Protein AF-A0AAV4GZN5-F1 (afdb_monomer)

Structure (mmCIF, N/CA/C/O backbone):
data_AF-A0AAV4GZN5-F1
#
_entry.id   AF-A0AAV4GZN5-F1
#
loop_
_atom_site.group_PDB
_atom_site.id
_atom_site.type_symbol
_atom_site.label_atom_id
_atom_site.label_alt_id
_atom_site.label_comp_id
_atom_site.label_asym_id
_atom_site.label_entity_id
_atom_site.label_seq_id
_atom_site.pdbx_PDB_ins_code
_atom_site.Cartn_x
_atom_site.Cartn_y
_atom_site.Cartn_z
_atom_site.occupancy
_atom_site.B_iso_or_equiv
_atom_site.auth_seq_id
_atom_site.auth_comp_id
_atom_site.auth_asym_id
_atom_site.auth_atom_id
_atom_site.pdbx_PDB_model_num
ATOM 1 N N . MET A 1 1 ? 0.653 -10.377 7.456 1.00 92.75 1 MET A N 1
ATOM 2 C CA . MET A 1 1 ? 0.441 -10.934 6.110 1.00 92.75 1 MET A CA 1
ATOM 3 C C . MET A 1 1 ? 1.452 -10.324 5.159 1.00 92.75 1 MET A C 1
ATOM 5 O O . MET A 1 1 ? 1.683 -9.122 5.230 1.00 92.75 1 MET A O 1
ATOM 9 N N . THR A 1 2 ? 2.059 -11.150 4.314 1.00 96.00 2 THR A N 1
ATOM 10 C CA . THR A 1 2 ? 3.024 -10.709 3.301 1.00 96.00 2 THR A CA 1
ATOM 11 C C . THR A 1 2 ? 2.342 -10.699 1.942 1.00 96.00 2 THR A C 1
ATOM 13 O O . THR A 1 2 ? 1.718 -11.685 1.560 1.00 96.00 2 THR A O 1
ATOM 16 N N . TYR A 1 3 ? 2.468 -9.591 1.222 1.00 96.25 3 TYR A N 1
ATOM 17 C CA . TYR A 1 3 ? 1.976 -9.417 -0.134 1.00 96.25 3 TYR A CA 1
ATOM 18 C C . TYR A 1 3 ? 3.176 -9.298 -1.067 1.00 96.25 3 TYR A C 1
ATOM 20 O O . TYR A 1 3 ? 3.871 -8.283 -1.053 1.00 96.25 3 TYR A O 1
ATOM 28 N N . THR A 1 4 ? 3.415 -10.318 -1.883 1.00 96.31 4 THR A N 1
ATOM 29 C CA . THR A 1 4 ? 4.467 -10.302 -2.911 1.00 96.31 4 THR A CA 1
ATOM 30 C C . THR A 1 4 ? 3.921 -9.680 -4.188 1.00 96.31 4 THR A C 1
ATOM 32 O O . THR A 1 4 ? 2.861 -10.102 -4.659 1.00 96.31 4 THR A O 1
ATOM 35 N N . SER A 1 5 ? 4.590 -8.665 -4.737 1.00 94.88 5 SER A N 1
ATOM 36 C CA . SER A 1 5 ? 4.141 -7.956 -5.937 1.00 94.88 5 SER A CA 1
ATOM 37 C C . SER A 1 5 ? 4.284 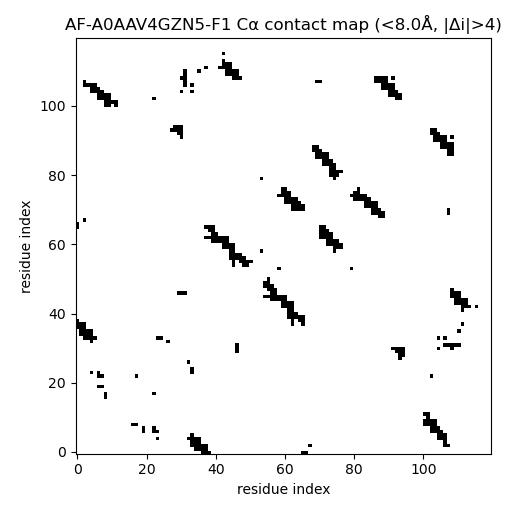-8.811 -7.196 1.00 94.88 5 SER A C 1
ATOM 39 O O . SER A 1 5 ? 5.093 -9.731 -7.247 1.00 94.88 5 SER A O 1
ATOM 41 N N . ILE A 1 6 ? 3.495 -8.493 -8.221 1.00 93.06 6 ILE A N 1
ATOM 42 C CA . ILE A 1 6 ? 3.641 -9.079 -9.559 1.00 93.06 6 ILE A CA 1
ATOM 43 C C . ILE A 1 6 ? 4.139 -7.964 -10.468 1.00 93.06 6 ILE A C 1
ATOM 45 O O . ILE A 1 6 ? 3.452 -6.951 -10.609 1.00 93.06 6 ILE A O 1
ATOM 49 N N . ASN A 1 7 ? 5.329 -8.131 -11.035 1.00 91.94 7 ASN A N 1
ATOM 50 C CA . ASN A 1 7 ? 5.980 -7.116 -11.853 1.00 91.94 7 ASN A CA 1
ATOM 51 C C . ASN A 1 7 ? 5.994 -7.556 -13.316 1.00 91.94 7 ASN A C 1
ATOM 53 O O . ASN A 1 7 ? 6.187 -8.734 -13.611 1.00 91.94 7 ASN A O 1
ATOM 57 N N . ARG A 1 8 ? 5.778 -6.609 -14.226 1.00 89.25 8 ARG A N 1
ATOM 58 C CA . ARG A 1 8 ? 5.847 -6.840 -15.671 1.00 89.25 8 ARG A CA 1
ATOM 59 C C . ARG A 1 8 ? 6.445 -5.632 -16.368 1.00 89.25 8 ARG A C 1
ATOM 61 O O . ARG A 1 8 ? 6.136 -4.507 -15.979 1.00 89.25 8 ARG A O 1
ATOM 68 N N . MET A 1 9 ? 7.255 -5.861 -17.393 1.00 87.44 9 MET A N 1
ATOM 69 C CA . MET A 1 9 ? 7.621 -4.793 -18.319 1.00 87.44 9 MET A CA 1
ATOM 70 C C . MET A 1 9 ? 6.388 -4.337 -19.100 1.00 87.44 9 MET A C 1
ATOM 72 O O . MET A 1 9 ? 5.473 -5.126 -19.352 1.00 87.44 9 MET A O 1
ATOM 76 N N . VAL A 1 10 ? 6.359 -3.056 -19.444 1.00 83.12 10 VAL A N 1
ATOM 77 C CA . VAL A 1 10 ? 5.407 -2.496 -20.402 1.00 83.12 10 VAL A CA 1
ATOM 78 C C . VAL A 1 10 ? 6.169 -2.395 -21.718 1.00 83.12 10 VAL A C 1
ATOM 80 O O . VAL A 1 10 ? 7.180 -1.705 -21.770 1.00 83.12 10 VAL A O 1
ATOM 83 N N . ASP A 1 11 ? 5.746 -3.159 -22.723 1.00 73.06 11 ASP A N 1
ATOM 84 C CA . ASP A 1 11 ? 6.437 -3.263 -24.013 1.00 73.06 11 ASP A CA 1
ATOM 85 C C . ASP A 1 11 ? 6.443 -1.910 -24.742 1.00 73.06 11 ASP A C 1
ATOM 87 O O . ASP A 1 11 ? 5.382 -1.333 -24.992 1.00 73.06 11 ASP A O 1
ATOM 91 N N . ASP A 1 12 ? 7.633 -1.400 -25.053 1.00 61.47 12 ASP A N 1
ATOM 92 C CA . ASP A 1 12 ? 7.865 -0.160 -25.798 1.00 61.47 12 ASP A CA 1
ATOM 93 C C . ASP A 1 12 ? 8.495 -0.407 -27.182 1.00 61.47 12 ASP A C 1
ATOM 95 O O . ASP A 1 12 ? 8.882 0.539 -27.871 1.00 61.47 12 ASP A O 1
ATOM 99 N N . GLY A 1 13 ? 8.567 -1.665 -27.635 1.00 59.25 13 GLY A N 1
ATOM 100 C CA . GLY A 1 13 ? 9.121 -2.008 -28.944 1.00 59.25 13 GLY A CA 1
ATOM 101 C C . GLY A 1 13 ? 10.646 -1.858 -29.050 1.00 59.25 13 GLY A C 1
ATOM 102 O O . GLY A 1 13 ? 11.187 -2.044 -30.140 1.00 59.25 13 GLY A O 1
ATOM 103 N N . GLN A 1 14 ? 11.356 -1.563 -27.950 1.00 55.66 14 GLN A N 1
ATOM 104 C CA . GLN A 1 14 ? 12.822 -1.524 -27.885 1.00 55.66 14 GLN A CA 1
ATOM 105 C C . GLN A 1 14 ? 13.319 -2.633 -26.949 1.00 55.66 14 GLN A C 1
ATOM 107 O O . GLN A 1 14 ? 13.535 -2.463 -25.754 1.00 55.66 14 GLN A O 1
ATOM 112 N N . SER A 1 15 ? 13.450 -3.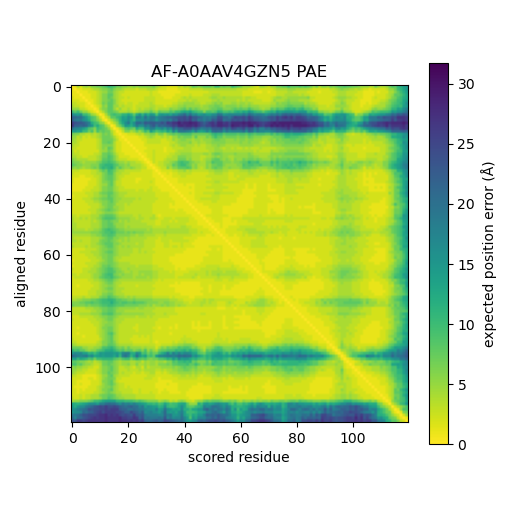837 -27.499 1.00 56.31 15 SER A N 1
ATOM 113 C CA . SER A 1 15 ? 13.597 -5.078 -26.740 1.00 56.31 15 SER A CA 1
ATOM 114 C C . SER A 1 15 ? 14.972 -5.252 -26.078 1.00 56.31 15 SER A C 1
ATOM 116 O O . SER A 1 15 ? 15.837 -5.958 -26.598 1.00 56.31 15 SER A O 1
ATOM 118 N N . VAL A 1 16 ? 15.134 -4.696 -24.875 1.00 63.06 16 VAL A N 1
ATOM 119 C CA . VAL A 1 16 ? 15.963 -5.292 -23.816 1.00 63.06 16 VAL A CA 1
ATOM 120 C C . VAL A 1 16 ? 15.011 -5.853 -22.765 1.00 63.06 16 VAL A C 1
ATOM 122 O O . VAL A 1 16 ? 14.435 -5.113 -21.974 1.00 63.06 16 VAL A O 1
ATOM 125 N N . GLN A 1 17 ? 14.804 -7.170 -22.774 1.00 73.81 17 GLN A N 1
ATOM 126 C CA . GLN A 1 17 ? 13.986 -7.827 -21.756 1.00 73.81 17 GLN A CA 1
ATOM 127 C C . GLN A 1 17 ? 14.794 -7.969 -20.467 1.00 73.81 17 GLN A C 1
ATOM 129 O O . GLN A 1 17 ? 15.788 -8.694 -20.417 1.00 73.81 17 GLN A O 1
ATOM 134 N N . PHE A 1 18 ? 14.360 -7.276 -19.418 1.00 82.94 18 PHE A N 1
ATOM 135 C CA . PHE A 1 18 ? 14.923 -7.432 -18.085 1.00 82.94 18 PHE A CA 1
ATOM 136 C C . PHE A 1 18 ? 14.273 -8.623 -17.365 1.00 82.94 18 PHE A C 1
ATOM 138 O O . PHE A 1 18 ? 13.054 -8.801 -17.453 1.00 82.94 18 PHE A O 1
ATOM 145 N N . PRO A 1 19 ? 15.053 -9.428 -16.622 1.00 88.12 19 PRO A N 1
ATOM 146 C CA . PRO A 1 19 ? 14.511 -10.536 -15.846 1.00 88.12 19 PRO A CA 1
ATOM 147 C C . PRO A 1 19 ? 13.576 -10.032 -14.737 1.00 88.12 19 PRO A C 1
ATOM 149 O O . PRO A 1 19 ? 13.759 -8.943 -14.184 1.00 88.12 19 PRO A O 1
ATOM 152 N N . VAL A 1 20 ? 12.570 -10.833 -14.376 1.00 87.62 20 VAL A N 1
ATOM 153 C CA . VAL A 1 20 ? 11.567 -10.437 -13.371 1.00 87.62 20 VAL A CA 1
ATOM 154 C C . VAL A 1 20 ? 12.197 -10.233 -11.994 1.00 87.62 20 VAL A C 1
ATOM 156 O O . VAL A 1 20 ? 11.750 -9.384 -11.230 1.00 87.62 20 VAL A O 1
ATOM 159 N N . GLU A 1 21 ? 13.272 -10.960 -11.697 1.00 90.25 21 GLU A N 1
ATOM 160 C CA . GLU A 1 21 ? 14.075 -10.852 -10.483 1.00 90.25 21 GLU A CA 1
ATOM 161 C C . GLU A 1 21 ? 14.697 -9.460 -10.354 1.00 90.25 21 GLU A C 1
ATOM 163 O O . GLU A 1 21 ? 14.673 -8.876 -9.272 1.00 90.25 21 GLU A O 1
ATOM 168 N N . PHE A 1 22 ? 15.165 -8.890 -11.469 1.00 89.69 22 PHE A N 1
ATOM 169 C CA . PHE A 1 22 ? 15.654 -7.515 -11.507 1.00 89.69 22 PHE A CA 1
ATOM 170 C C . PHE A 1 22 ? 14.516 -6.524 -11.246 1.00 89.69 22 PHE A C 1
ATOM 172 O O . PHE A 1 22 ? 14.656 -5.631 -10.418 1.00 89.69 22 PHE A O 1
ATOM 179 N N . LEU A 1 23 ? 13.339 -6.717 -11.854 1.00 89.56 23 LEU A N 1
ATOM 180 C CA . LEU A 1 23 ? 12.169 -5.867 -11.577 1.00 89.56 23 LEU A CA 1
ATOM 181 C C . LEU A 1 23 ? 11.711 -5.955 -10.108 1.00 89.56 23 LEU A C 1
ATOM 183 O O . LEU A 1 23 ? 11.214 -4.979 -9.533 1.00 89.56 23 LEU A O 1
ATOM 187 N N . ASN A 1 24 ? 11.868 -7.129 -9.492 1.00 92.12 24 ASN A N 1
ATOM 188 C CA . ASN A 1 24 ? 11.555 -7.379 -8.086 1.00 92.12 24 ASN A CA 1
ATOM 189 C C . ASN A 1 24 ? 12.526 -6.659 -7.141 1.00 92.12 24 ASN A C 1
ATOM 191 O O . ASN A 1 24 ? 12.088 -6.227 -6.075 1.00 92.12 24 ASN A O 1
ATOM 195 N N . SER A 1 25 ? 13.792 -6.470 -7.536 1.00 90.31 25 SER A N 1
ATOM 196 C CA . SER A 1 25 ? 14.788 -5.737 -6.744 1.00 90.31 25 SER A CA 1
ATOM 197 C C . SER A 1 25 ? 14.695 -4.214 -6.864 1.00 90.31 25 SER A C 1
ATOM 199 O O . SER A 1 25 ? 15.361 -3.509 -6.113 1.00 90.31 25 SER A O 1
ATOM 201 N N . ILE A 1 26 ? 13.893 -3.678 -7.792 1.00 88.25 26 ILE A N 1
ATOM 202 C CA . ILE A 1 26 ? 13.754 -2.226 -7.960 1.00 88.25 26 ILE A CA 1
ATOM 203 C C . ILE A 1 26 ? 12.999 -1.625 -6.767 1.00 88.25 26 ILE A C 1
ATOM 205 O O . ILE A 1 26 ? 11.801 -1.869 -6.564 1.00 88.25 26 ILE A O 1
ATOM 209 N N . GLU A 1 27 ? 13.692 -0.772 -6.019 1.00 86.94 27 GLU A N 1
ATOM 210 C CA . GLU A 1 27 ? 13.130 0.074 -4.970 1.00 86.94 27 GLU A CA 1
ATOM 211 C C . GLU A 1 27 ? 13.222 1.537 -5.395 1.00 86.94 27 GLU A C 1
ATOM 213 O O . GLU A 1 27 ? 14.297 2.124 -5.456 1.00 86.94 27 GLU A O 1
ATOM 218 N N . ILE A 1 28 ? 12.076 2.126 -5.725 1.00 85.06 28 ILE A N 1
ATOM 219 C CA . ILE A 1 28 ? 11.978 3.493 -6.235 1.00 85.06 28 ILE A CA 1
ATOM 220 C C . ILE A 1 28 ? 10.765 4.194 -5.642 1.00 85.06 28 ILE A C 1
ATOM 222 O O . ILE A 1 28 ? 9.765 3.569 -5.270 1.00 85.06 28 ILE A O 1
ATOM 226 N N . SER A 1 29 ? 10.848 5.518 -5.583 1.00 79.44 29 SER A N 1
ATOM 227 C CA . SER A 1 29 ? 9.743 6.365 -5.154 1.00 79.44 29 SER A CA 1
ATOM 228 C C . SER A 1 29 ? 8.507 6.138 -6.029 1.00 79.44 29 SER A C 1
ATOM 230 O O . SER A 1 29 ? 8.586 6.015 -7.248 1.00 79.44 29 SER A O 1
ATOM 232 N N . GLY A 1 30 ? 7.339 6.061 -5.393 1.00 81.94 30 GLY A N 1
ATOM 233 C CA . GLY A 1 30 ? 6.065 5.852 -6.088 1.00 81.94 30 GLY A CA 1
ATOM 234 C C . GLY A 1 30 ? 5.593 4.415 -6.212 1.00 81.94 30 GLY A C 1
ATOM 235 O O . GLY A 1 30 ? 4.412 4.206 -6.489 1.00 81.94 30 GLY A O 1
ATOM 236 N N . LEU A 1 31 ? 6.456 3.438 -5.927 1.00 90.75 31 LEU A N 1
ATOM 237 C CA . LEU A 1 31 ? 6.063 2.038 -5.860 1.00 90.75 31 LEU A CA 1
ATOM 238 C C . LEU A 1 31 ? 6.108 1.509 -4.420 1.00 90.75 31 LEU A C 1
ATOM 240 O O . LEU A 1 31 ? 7.067 1.772 -3.694 1.00 90.75 31 LEU A O 1
ATOM 244 N N . PRO A 1 32 ? 5.102 0.732 -3.986 1.00 93.06 32 PRO A N 1
ATOM 245 C CA . PRO A 1 32 ? 5.205 -0.059 -2.769 1.00 93.06 32 PRO A CA 1
ATOM 246 C C . PRO A 1 32 ? 6.292 -1.135 -2.941 1.00 93.06 32 PRO A C 1
ATOM 248 O O . PRO A 1 32 ? 6.584 -1.544 -4.074 1.00 93.06 32 PRO A O 1
ATOM 251 N N . PRO A 1 33 ? 6.883 -1.626 -1.839 1.00 93.31 33 PRO A N 1
ATOM 252 C CA . PRO A 1 33 ? 7.908 -2.663 -1.895 1.00 93.31 33 PRO A CA 1
ATOM 253 C C . PRO A 1 33 ? 7.387 -3.937 -2.575 1.00 93.31 33 PRO A C 1
ATOM 255 O O . PRO A 1 33 ? 6.191 -4.254 -2.516 1.00 93.31 33 PRO A O 1
ATOM 258 N N . HIS A 1 34 ? 8.298 -4.685 -3.208 1.00 94.94 34 HIS A N 1
ATOM 259 C CA . HIS A 1 34 ? 7.968 -5.989 -3.788 1.00 94.94 34 HIS A CA 1
ATOM 260 C C . HIS A 1 34 ? 7.388 -6.920 -2.716 1.00 94.94 34 HIS A C 1
ATOM 262 O O . HIS A 1 34 ? 6.315 -7.486 -2.909 1.00 94.94 34 HIS A O 1
ATOM 268 N N . CYS A 1 35 ? 8.032 -6.980 -1.551 1.00 95.25 35 CYS A N 1
ATOM 269 C CA . CYS A 1 35 ? 7.538 -7.683 -0.373 1.00 95.25 35 CYS A CA 1
ATOM 270 C C . CYS A 1 35 ? 6.909 -6.686 0.605 1.00 95.25 35 CYS A C 1
ATOM 272 O O . CYS A 1 35 ? 7.599 -6.074 1.418 1.00 95.25 35 CYS A O 1
ATOM 274 N N . LEU A 1 36 ? 5.588 -6.520 0.544 1.00 95.88 36 LEU A N 1
ATOM 275 C CA . LEU A 1 36 ? 4.854 -5.655 1.464 1.00 95.88 36 LEU A CA 1
ATOM 276 C C . LEU A 1 36 ? 4.343 -6.463 2.660 1.00 95.88 36 LEU A C 1
ATOM 278 O O . LEU A 1 36 ? 3.504 -7.349 2.511 1.00 95.88 36 LEU A O 1
ATOM 282 N N . GLN A 1 37 ? 4.816 -6.139 3.859 1.00 96.12 37 GLN A N 1
ATOM 283 C CA . GLN A 1 37 ? 4.361 -6.768 5.098 1.00 96.12 37 GLN A CA 1
ATOM 284 C C . GLN A 1 37 ? 3.356 -5.862 5.806 1.00 96.12 37 GLN A C 1
ATOM 286 O O . GLN A 1 37 ? 3.682 -4.730 6.151 1.00 96.12 37 GLN A O 1
ATOM 291 N N . LEU A 1 38 ? 2.140 -6.365 6.036 1.00 96.62 38 LEU A N 1
ATOM 292 C CA . LEU A 1 38 ? 1.099 -5.669 6.796 1.00 96.62 38 LEU A CA 1
ATOM 293 C C . LEU A 1 38 ? 0.641 -6.495 8.000 1.00 96.62 38 LEU A C 1
ATOM 295 O O . LEU A 1 38 ? 0.629 -7.729 7.960 1.00 96.62 38 LEU A O 1
ATOM 299 N N . LYS A 1 39 ? 0.201 -5.822 9.060 1.00 95.62 39 LYS A N 1
ATOM 300 C CA . LYS A 1 39 ? -0.413 -6.438 10.242 1.00 95.62 39 LYS A CA 1
ATOM 301 C C . LYS A 1 39 ? -1.604 -5.594 10.686 1.00 95.62 39 LYS A C 1
ATOM 303 O O . LYS A 1 39 ? -1.562 -4.377 10.551 1.00 95.62 39 LYS A O 1
ATOM 308 N N . THR A 1 40 ? -2.640 -6.223 11.234 1.00 96.94 40 THR A N 1
ATOM 309 C CA . THR A 1 40 ? -3.730 -5.508 11.914 1.00 96.94 40 THR A CA 1
ATOM 310 C C . THR A 1 40 ? -3.177 -4.569 12.990 1.00 96.94 40 THR A C 1
ATOM 312 O O . THR A 1 40 ? -2.239 -4.921 13.707 1.00 96.94 40 THR A O 1
ATOM 315 N N . GLY A 1 41 ? -3.744 -3.367 13.070 1.00 96.12 41 GLY A N 1
ATOM 316 C CA . GLY A 1 41 ? -3.305 -2.273 13.934 1.00 96.12 41 GLY A CA 1
ATOM 317 C C . GLY A 1 41 ? -2.126 -1.469 13.383 1.00 96.12 41 GLY A C 1
ATOM 318 O O . GLY A 1 41 ? -1.762 -0.453 13.967 1.00 96.12 41 GLY A O 1
ATOM 319 N N . MET A 1 42 ? -1.519 -1.889 12.269 1.00 95.56 42 MET A N 1
ATOM 320 C CA . MET A 1 42 ? -0.366 -1.189 11.721 1.00 95.56 42 MET A CA 1
ATOM 321 C C . MET A 1 42 ? -0.793 0.095 10.996 1.00 95.56 42 MET A C 1
ATOM 323 O O . MET A 1 42 ? -1.699 0.043 10.156 1.00 95.56 42 MET A O 1
ATOM 327 N N . PRO A 1 43 ? -0.128 1.229 11.259 1.00 96.50 43 PRO A N 1
ATOM 328 C CA . PRO A 1 43 ? -0.322 2.441 10.484 1.00 96.50 43 PRO A CA 1
ATOM 329 C C . PRO A 1 43 ? 0.262 2.317 9.075 1.00 96.50 43 PRO A C 1
ATOM 331 O O . PRO A 1 43 ? 1.387 1.850 8.865 1.00 96.50 43 PRO A O 1
ATOM 334 N N . VAL A 1 44 ? -0.526 2.749 8.098 1.00 96.38 44 VAL A N 1
ATOM 335 C CA . VAL A 1 44 ? -0.179 2.775 6.678 1.00 96.38 44 VAL A CA 1
ATOM 336 C C . VAL A 1 44 ? -0.582 4.106 6.054 1.00 96.38 44 VAL A C 1
ATOM 338 O O . VAL A 1 44 ? -1.452 4.820 6.548 1.00 96.38 44 VAL A O 1
ATOM 341 N N . MET A 1 45 ? 0.046 4.440 4.937 1.00 95.75 45 MET A N 1
ATOM 342 C CA . MET A 1 45 ? -0.285 5.598 4.120 1.00 95.75 45 MET A CA 1
ATOM 343 C C . MET A 1 45 ? -0.644 5.150 2.707 1.00 95.75 45 MET A C 1
ATOM 345 O O . MET A 1 45 ? 0.023 4.279 2.140 1.00 95.75 45 MET A O 1
ATOM 349 N N . LEU A 1 46 ? -1.690 5.749 2.145 1.00 95.56 46 LEU A N 1
ATOM 350 C CA . LEU A 1 46 ? -2.113 5.506 0.774 1.00 95.56 46 LEU A CA 1
ATOM 351 C C . LEU A 1 46 ? -1.133 6.168 -0.205 1.00 95.56 46 LEU A C 1
ATOM 353 O O . LEU A 1 46 ? -0.832 7.349 -0.069 1.00 95.56 46 LEU A O 1
ATOM 357 N N . MET A 1 47 ? -0.646 5.415 -1.192 1.00 93.69 47 MET A N 1
ATOM 358 C CA . MET A 1 47 ? 0.344 5.885 -2.176 1.00 93.69 47 MET A CA 1
ATOM 359 C C . MET A 1 47 ? -0.279 6.438 -3.467 1.00 93.69 47 MET A C 1
ATOM 361 O O . MET A 1 47 ? 0.411 7.059 -4.274 1.00 93.69 47 MET A O 1
ATOM 365 N N . ARG A 1 48 ? -1.569 6.178 -3.707 1.00 92.94 48 ARG A N 1
ATOM 366 C CA . ARG A 1 48 ? -2.318 6.633 -4.888 1.00 92.94 48 ARG A CA 1
ATOM 367 C C . ARG A 1 48 ? -3.739 6.995 -4.491 1.00 92.94 48 ARG A C 1
ATOM 369 O O . ARG A 1 48 ? -4.353 6.274 -3.716 1.00 92.94 48 ARG A O 1
ATOM 376 N N . SER A 1 49 ? -4.274 8.068 -5.063 1.00 94.62 49 SER A N 1
ATOM 377 C CA . SER A 1 49 ? -5.683 8.413 -4.884 1.00 94.62 49 SER A CA 1
ATOM 378 C C . SER A 1 49 ? -6.572 7.333 -5.501 1.00 94.62 49 SER A C 1
ATOM 380 O O . SER A 1 49 ? -6.390 6.978 -6.663 1.00 94.62 49 SER A O 1
ATOM 382 N N . LEU A 1 50 ? -7.520 6.817 -4.719 1.00 94.88 50 LEU A N 1
ATOM 383 C CA . LEU A 1 50 ? -8.473 5.785 -5.147 1.00 94.88 50 LEU A CA 1
ATOM 384 C C . LEU A 1 50 ? -9.898 6.326 -5.217 1.00 94.88 50 LEU A C 1
ATOM 386 O O . LEU A 1 50 ? -10.644 5.987 -6.130 1.00 94.88 50 LEU A O 1
ATOM 390 N N . LYS A 1 51 ? -10.272 7.168 -4.250 1.00 94.94 51 LYS A N 1
ATOM 391 C CA . LYS A 1 51 ? -11.608 7.757 -4.157 1.00 94.94 51 LYS A CA 1
ATOM 392 C C . LYS A 1 51 ? -11.515 9.145 -3.527 1.00 94.94 51 LYS A C 1
ATOM 394 O O . LYS A 1 51 ? -11.609 9.277 -2.311 1.00 94.94 51 L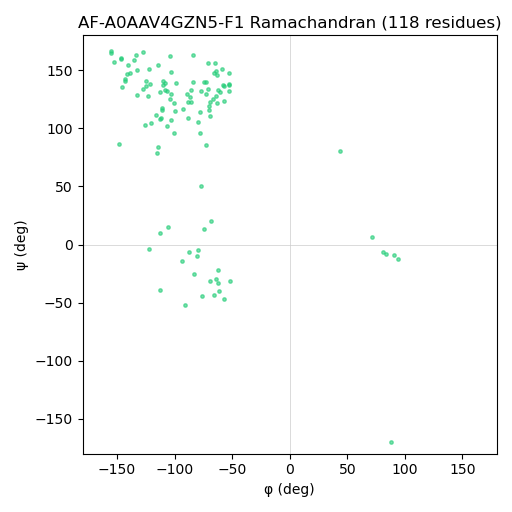YS A O 1
ATOM 399 N N . PRO A 1 52 ? -11.278 10.198 -4.317 1.00 94.38 52 PRO A N 1
ATOM 400 C CA . PRO A 1 52 ? -11.358 11.559 -3.809 1.00 94.38 52 PRO A CA 1
ATOM 401 C C . PRO A 1 52 ? -12.788 11.884 -3.336 1.00 94.38 52 PRO A C 1
ATOM 403 O O . PRO A 1 52 ? -13.744 11.406 -3.949 1.00 94.38 52 PRO A O 1
ATOM 406 N N . PRO A 1 53 ? -12.962 12.705 -2.286 1.00 94.94 53 PRO A N 1
ATOM 407 C CA . PRO A 1 53 ? -11.919 13.357 -1.477 1.00 94.94 53 PRO A CA 1
ATOM 408 C C . PRO A 1 53 ? -11.390 12.522 -0.287 1.00 94.94 53 PRO A C 1
ATOM 410 O O . PRO A 1 53 ? -10.450 12.946 0.375 1.00 94.94 53 PRO A O 1
ATOM 413 N N . GLU A 1 54 ? -11.974 11.358 0.003 1.00 94.81 54 GLU A N 1
ATOM 414 C CA . GLU A 1 54 ? -11.700 10.551 1.210 1.00 94.81 54 GLU A CA 1
ATOM 415 C C . GLU A 1 54 ? -10.364 9.773 1.160 1.00 94.81 54 GLU A C 1
ATOM 417 O O . GLU A 1 54 ? -9.582 9.775 2.113 1.00 94.81 54 GLU A O 1
ATOM 422 N N . LEU A 1 55 ? -10.070 9.133 0.027 1.00 96.19 55 LEU A N 1
ATOM 423 C CA . LEU A 1 55 ? -8.911 8.272 -0.205 1.00 96.19 55 LEU A CA 1
ATOM 424 C C . LEU A 1 55 ? -8.014 8.895 -1.272 1.00 96.19 55 LEU A C 1
ATOM 426 O O . LEU A 1 55 ? -8.035 8.500 -2.444 1.00 96.19 55 LEU A O 1
ATOM 430 N N . ILE A 1 56 ? -7.232 9.884 -0.852 1.00 96.00 56 ILE A N 1
ATOM 431 C CA . ILE A 1 56 ? -6.233 10.565 -1.674 1.00 96.00 56 ILE A CA 1
ATOM 432 C C . ILE A 1 56 ? -4.821 10.100 -1.309 1.00 96.00 56 ILE A C 1
ATOM 434 O O . ILE A 1 56 ? -4.588 9.519 -0.247 1.00 96.00 56 ILE A O 1
ATOM 438 N N . ASN A 1 57 ? -3.859 10.342 -2.198 1.00 94.25 57 ASN A N 1
ATOM 439 C CA . ASN A 1 57 ? -2.453 10.110 -1.879 1.00 94.25 57 ASN A CA 1
ATOM 440 C C . ASN A 1 57 ? -2.074 10.834 -0.571 1.00 94.25 57 ASN A C 1
ATOM 442 O O . ASN A 1 57 ? -2.398 12.006 -0.389 1.00 94.25 57 ASN A O 1
ATOM 446 N N . GLY A 1 58 ? -1.408 10.128 0.340 1.00 93.00 58 GLY A N 1
ATOM 447 C CA . GLY A 1 58 ? -1.049 10.640 1.659 1.00 93.00 58 GLY A CA 1
ATOM 448 C C . GLY A 1 58 ? -2.085 10.392 2.760 1.00 93.00 58 GLY A C 1
ATOM 449 O O . GLY A 1 58 ? -1.754 10.598 3.931 1.00 93.00 58 GLY A O 1
ATOM 450 N N . THR A 1 59 ? -3.299 9.906 2.452 1.00 95.38 59 THR A N 1
ATOM 451 C CA . THR A 1 59 ? -4.271 9.531 3.495 1.00 95.38 59 THR A CA 1
ATOM 452 C C . THR A 1 59 ? -3.644 8.486 4.422 1.00 95.38 59 THR A C 1
ATOM 454 O O . THR A 1 59 ? -3.168 7.438 3.977 1.00 95.38 59 THR A O 1
ATOM 457 N N . ARG A 1 60 ? -3.619 8.790 5.725 1.00 95.31 60 ARG A N 1
ATOM 458 C CA . ARG A 1 60 ? -3.116 7.900 6.779 1.00 95.31 60 ARG A CA 1
ATOM 459 C C . ARG A 1 60 ? -4.252 7.022 7.284 1.00 95.31 60 ARG A C 1
ATOM 461 O O . ARG A 1 60 ? -5.305 7.537 7.659 1.00 95.31 60 ARG A O 1
ATOM 468 N N . CYS A 1 61 ? -4.012 5.720 7.336 1.00 96.75 61 CYS A N 1
ATOM 469 C CA . CYS A 1 61 ? -4.983 4.727 7.765 1.00 96.75 61 CYS A CA 1
ATOM 470 C C . CYS A 1 61 ? -4.363 3.731 8.750 1.00 96.75 61 CYS A C 1
ATOM 472 O O . CYS A 1 61 ? -3.145 3.578 8.819 1.00 96.75 61 CYS A O 1
ATOM 474 N N . ILE A 1 62 ? -5.212 3.010 9.474 1.00 97.75 62 ILE A N 1
ATOM 475 C CA . ILE A 1 62 ? -4.847 1.860 10.301 1.00 97.75 62 ILE A CA 1
ATOM 476 C C . ILE A 1 62 ? -5.363 0.595 9.623 1.00 97.75 62 ILE A C 1
ATOM 478 O O . ILE A 1 62 ? -6.515 0.547 9.198 1.00 97.75 62 ILE A O 1
ATOM 482 N N . VAL A 1 63 ? -4.530 -0.438 9.514 1.00 98.12 63 VAL A N 1
ATOM 483 C CA . VAL A 1 63 ? -4.953 -1.737 8.972 1.00 98.12 63 VAL A CA 1
ATOM 484 C C . VAL A 1 63 ? -5.921 -2.411 9.946 1.00 98.12 63 VAL A C 1
ATOM 486 O O . VAL A 1 63 ? -5.562 -2.684 11.090 1.00 98.12 63 VAL A O 1
ATOM 489 N N . VAL A 1 64 ? -7.125 -2.733 9.484 1.00 98.50 64 VAL A N 1
ATOM 490 C CA . VAL A 1 64 ? -8.151 -3.447 10.260 1.00 98.50 64 VAL A CA 1
ATOM 491 C C . VAL A 1 64 ? -8.006 -4.952 10.049 1.00 98.50 64 VAL A C 1
ATOM 493 O O . VAL A 1 64 ? -7.858 -5.718 11.002 1.00 98.50 64 VAL A O 1
ATOM 496 N N . SER A 1 65 ? -7.963 -5.389 8.793 1.00 98.12 65 SER A N 1
ATOM 497 C CA . SER A 1 65 ? -7.854 -6.802 8.432 1.00 98.12 65 SER A CA 1
ATOM 498 C C . SER A 1 65 ? -7.049 -6.990 7.141 1.00 98.12 65 SER A C 1
ATOM 500 O O . SER A 1 65 ? -6.827 -6.055 6.368 1.00 98.12 65 SER A O 1
ATOM 502 N N . CYS A 1 66 ? -6.533 -8.201 6.928 1.00 97.00 66 CYS A N 1
ATOM 503 C CA . CYS A 1 66 ? -5.721 -8.557 5.765 1.00 97.00 66 CYS A CA 1
ATOM 504 C C . CYS A 1 66 ? -6.220 -9.867 5.162 1.00 97.00 66 CYS A C 1
ATOM 506 O O . CYS A 1 66 ? -6.327 -10.872 5.861 1.00 97.00 66 CYS A O 1
ATOM 508 N N . THR A 1 67 ? -6.460 -9.856 3.855 1.00 95.31 67 THR A N 1
ATOM 509 C CA . THR A 1 67 ? -6.799 -11.031 3.041 1.00 95.31 67 THR A CA 1
ATOM 510 C C . THR A 1 67 ? -5.843 -11.093 1.844 1.00 95.31 67 THR A C 1
ATOM 512 O O . THR A 1 67 ? -5.200 -10.091 1.549 1.00 95.31 67 THR A O 1
ATOM 515 N N . PRO A 1 68 ? -5.738 -12.208 1.096 1.00 91.69 68 PRO A N 1
ATOM 516 C CA . PRO A 1 68 ? -4.714 -12.366 0.052 1.00 91.69 68 PRO A CA 1
ATOM 517 C C . PRO A 1 68 ? -4.615 -11.243 -0.994 1.00 91.69 68 PRO A C 1
ATOM 519 O O . PRO A 1 68 ? -3.523 -10.957 -1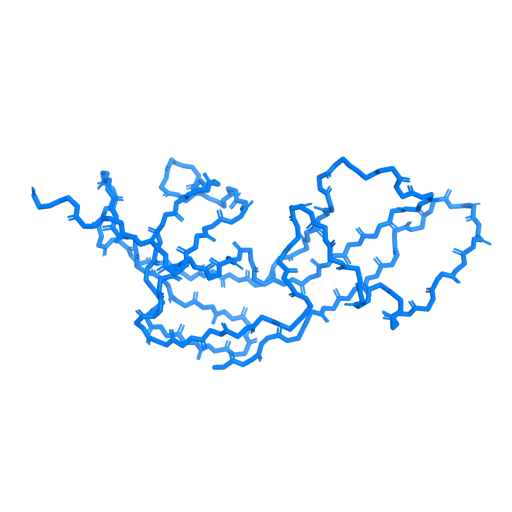.488 1.00 91.69 68 PRO A O 1
ATOM 522 N N . ASN A 1 69 ? -5.731 -10.587 -1.327 1.00 91.00 69 ASN A N 1
ATOM 523 C CA . ASN A 1 69 ? -5.788 -9.588 -2.401 1.00 91.00 69 ASN A CA 1
ATOM 524 C C . ASN A 1 69 ? -6.276 -8.204 -1.958 1.00 91.00 69 ASN A C 1
ATOM 526 O O . ASN A 1 69 ? -6.303 -7.282 -2.777 1.00 91.00 69 ASN A O 1
ATOM 530 N N . VAL A 1 70 ? -6.675 -8.061 -0.694 1.00 96.31 70 VAL A N 1
ATOM 531 C CA . VAL A 1 70 ? -7.325 -6.858 -0.174 1.00 96.31 70 VAL A CA 1
ATOM 532 C C . VAL A 1 70 ? -6.911 -6.638 1.278 1.00 96.31 70 VAL A C 1
ATOM 534 O O . VAL A 1 70 ? -6.941 -7.572 2.083 1.00 96.31 70 VAL A O 1
ATOM 537 N N . ALA A 1 71 ? -6.581 -5.395 1.618 1.00 98.06 71 ALA A N 1
ATOM 538 C CA . ALA A 1 71 ? -6.461 -4.945 3.001 1.00 98.06 71 ALA A CA 1
ATOM 539 C C . ALA A 1 71 ? -7.655 -4.056 3.356 1.00 98.06 71 ALA A C 1
ATOM 541 O O . ALA A 1 71 ? -7.989 -3.144 2.606 1.00 98.06 71 ALA A O 1
ATOM 542 N N . GLU A 1 72 ? -8.291 -4.301 4.494 1.00 98.44 72 GLU A N 1
ATOM 543 C CA . GLU A 1 72 ? -9.257 -3.363 5.061 1.00 98.44 72 GLU A CA 1
ATOM 544 C C . GLU A 1 72 ? -8.500 -2.339 5.902 1.00 98.44 72 GLU A C 1
ATOM 546 O O . GLU A 1 72 ? -7.641 -2.703 6.714 1.00 98.44 72 GLU A O 1
ATOM 551 N N . VAL A 1 73 ? -8.810 -1.062 5.714 1.00 98.19 73 VAL A N 1
ATOM 552 C CA . VAL A 1 73 ? -8.175 0.036 6.440 1.00 98.19 73 VAL A CA 1
ATOM 553 C C . VAL A 1 73 ? -9.218 1.001 6.980 1.00 98.19 73 VAL A C 1
ATOM 555 O O . VAL A 1 73 ? -10.267 1.190 6.371 1.00 98.19 73 VAL A O 1
ATOM 558 N N . GLU A 1 74 ? -8.903 1.640 8.098 1.00 98.31 74 GLU A N 1
ATOM 559 C CA . GLU A 1 74 ? -9.697 2.704 8.707 1.00 98.31 74 GLU A CA 1
ATOM 560 C C . GLU A 1 74 ? -8.930 4.026 8.635 1.00 98.31 74 GLU A C 1
ATOM 562 O O . GLU A 1 74 ? -7.749 4.070 8.984 1.00 98.31 74 GLU A O 1
ATOM 567 N N . ILE A 1 75 ? -9.563 5.104 8.175 1.00 97.62 75 ILE A N 1
ATOM 568 C CA . ILE A 1 75 ? -8.916 6.418 8.067 1.00 97.62 75 ILE A CA 1
ATOM 569 C C . ILE A 1 75 ? -8.597 6.947 9.472 1.00 97.62 75 ILE A C 1
ATOM 571 O O . ILE A 1 75 ? -9.479 7.080 10.320 1.00 97.62 75 ILE A O 1
ATOM 575 N N . ALA A 1 76 ? -7.331 7.288 9.714 1.00 95.94 76 ALA A N 1
ATOM 576 C CA . ALA A 1 76 ? -6.837 7.611 11.052 1.00 95.94 76 ALA A CA 1
ATOM 577 C C . ALA A 1 76 ? -7.103 9.068 11.478 1.00 95.94 76 ALA A C 1
ATOM 579 O O . ALA A 1 76 ? -7.158 9.365 12.673 1.00 95.94 76 ALA A O 1
ATOM 580 N N . ALA A 1 77 ? -7.242 9.994 10.522 1.00 90.00 77 ALA A N 1
ATOM 581 C CA . ALA A 1 77 ? -7.349 11.429 10.789 1.00 90.00 77 ALA A CA 1
ATOM 582 C C . ALA A 1 77 ? -8.083 12.193 9.672 1.00 90.00 77 ALA A C 1
ATOM 584 O O . ALA A 1 77 ? -8.218 11.699 8.555 1.00 90.00 77 ALA A O 1
ATOM 585 N N . GLY A 1 78 ? -8.493 13.430 9.966 1.00 91.94 78 GLY A N 1
ATOM 586 C CA . GLY A 1 78 ? -9.184 14.315 9.022 1.00 91.94 78 GLY A CA 1
ATOM 587 C C . GLY A 1 78 ? -10.705 14.144 9.026 1.00 91.94 78 GLY A C 1
ATOM 588 O O . GLY A 1 78 ? -11.262 13.460 9.882 1.00 91.94 78 GLY A O 1
ATOM 589 N N . ALA A 1 79 ? -11.377 14.769 8.055 1.00 94.31 79 ALA A N 1
ATOM 590 C CA . ALA A 1 79 ? -12.842 14.814 7.970 1.00 94.31 79 ALA A CA 1
ATOM 591 C C . ALA A 1 79 ? -13.508 13.433 7.807 1.00 94.31 79 ALA A C 1
ATOM 593 O O . ALA A 1 79 ? -14.674 13.266 8.145 1.00 94.31 79 ALA A O 1
ATOM 594 N N . TYR A 1 80 ? -12.755 12.444 7.321 1.00 96.69 80 TYR A N 1
ATOM 595 C CA . TYR A 1 80 ? -13.227 11.082 7.060 1.00 96.69 80 TYR A CA 1
ATOM 596 C C . TYR A 1 80 ? -12.731 10.069 8.106 1.00 96.69 80 TYR A C 1
ATOM 598 O O . TYR A 1 80 ? -12.790 8.864 7.872 1.00 96.69 80 TYR A O 1
ATOM 606 N N . LYS A 1 81 ? -12.216 10.532 9.256 1.00 96.62 81 LYS A N 1
ATOM 607 C CA . LYS A 1 81 ? -11.709 9.665 10.333 1.00 96.62 81 LYS A CA 1
ATOM 608 C C . LYS A 1 81 ? -12.748 8.614 10.746 1.00 96.62 81 LYS A C 1
ATOM 610 O O . LYS A 1 81 ? -13.924 8.927 10.905 1.00 96.62 81 LYS A O 1
ATOM 615 N N . GLY A 1 82 ? -12.292 7.380 10.952 1.00 97.38 82 GLY A N 1
ATOM 616 C CA . GLY A 1 82 ? -13.130 6.249 11.359 1.00 97.38 82 GLY A CA 1
ATOM 617 C C . GLY A 1 82 ? -13.855 5.546 10.206 1.00 97.38 82 GLY A C 1
ATOM 618 O O . GLY A 1 82 ? -14.429 4.480 10.415 1.00 97.38 82 GLY A O 1
ATOM 619 N N . GLN A 1 83 ? -13.820 6.089 8.983 1.00 98.06 83 GLN A N 1
ATOM 620 C CA . GLN A 1 83 ? -14.385 5.403 7.820 1.00 98.06 83 GLN A CA 1
ATOM 621 C C . GLN A 1 83 ? -13.491 4.251 7.370 1.00 98.06 83 GLN A C 1
ATOM 623 O O . GLN A 1 83 ? -12.261 4.365 7.363 1.00 98.06 83 GLN A O 1
ATOM 628 N N . ARG A 1 84 ? -14.127 3.141 6.983 1.00 98.12 84 ARG A N 1
ATOM 629 C CA . ARG A 1 84 ? -13.455 1.906 6.580 1.00 98.12 84 ARG A CA 1
ATOM 630 C C . ARG A 1 84 ? -13.569 1.655 5.092 1.00 98.12 84 ARG A C 1
ATOM 632 O O . ARG A 1 84 ? -14.634 1.817 4.502 1.00 98.12 84 ARG A O 1
ATOM 639 N N . HIS A 1 85 ? -12.468 1.198 4.511 1.00 98.31 85 HIS A N 1
ATOM 640 C CA . HIS A 1 85 ? -12.369 0.925 3.088 1.00 98.31 85 HIS A CA 1
ATOM 641 C C . HIS A 1 85 ? -11.556 -0.332 2.811 1.00 98.31 85 HIS A C 1
ATOM 643 O O . HIS A 1 85 ? -10.567 -0.627 3.482 1.00 98.31 85 HIS A O 1
ATOM 649 N N . PHE A 1 86 ? -11.948 -1.034 1.754 1.00 98.19 86 PHE A N 1
ATOM 650 C CA . PHE A 1 86 ? -11.179 -2.126 1.181 1.00 98.19 86 PHE A CA 1
ATOM 651 C C . PHE A 1 86 ? -10.203 -1.579 0.146 1.00 98.19 86 PHE A C 1
ATOM 653 O O . PHE A 1 86 ? -10.599 -0.935 -0.824 1.00 98.19 86 PHE A O 1
ATOM 660 N N . ILE A 1 87 ? -8.923 -1.857 0.347 1.00 98.06 87 ILE A N 1
ATOM 661 C CA . ILE A 1 87 ? -7.835 -1.447 -0.527 1.00 98.06 87 ILE A CA 1
ATOM 662 C C . ILE A 1 87 ? -7.407 -2.666 -1.350 1.00 98.06 87 ILE A C 1
ATOM 664 O O . ILE A 1 87 ? -6.812 -3.589 -0.788 1.00 98.06 87 ILE A O 1
ATOM 668 N N . PRO A 1 88 ? -7.722 -2.717 -2.657 1.00 97.25 88 PRO A N 1
ATOM 669 C CA . PRO A 1 88 ? -7.334 -3.822 -3.520 1.00 97.25 88 PRO A 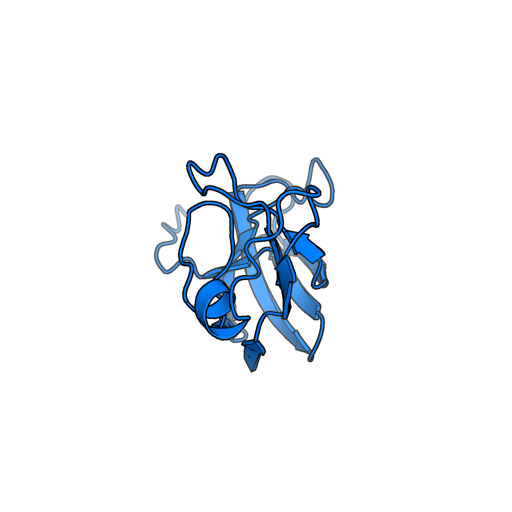CA 1
ATOM 670 C C . PRO A 1 88 ? -5.914 -3.647 -4.063 1.00 97.25 88 PRO A C 1
ATOM 672 O O . PRO A 1 88 ? -5.348 -2.552 -4.091 1.00 97.25 88 PRO A O 1
ATOM 675 N N . ARG A 1 89 ? -5.338 -4.743 -4.561 1.00 96.44 89 ARG A N 1
ATOM 676 C CA . ARG A 1 89 ? -4.093 -4.700 -5.337 1.00 96.44 89 ARG A CA 1
ATOM 677 C C . ARG A 1 89 ? -4.340 -4.065 -6.706 1.00 96.44 89 ARG A C 1
ATOM 679 O O . ARG A 1 89 ? -5.063 -4.642 -7.521 1.00 96.44 89 ARG A O 1
ATOM 686 N N . ILE A 1 90 ?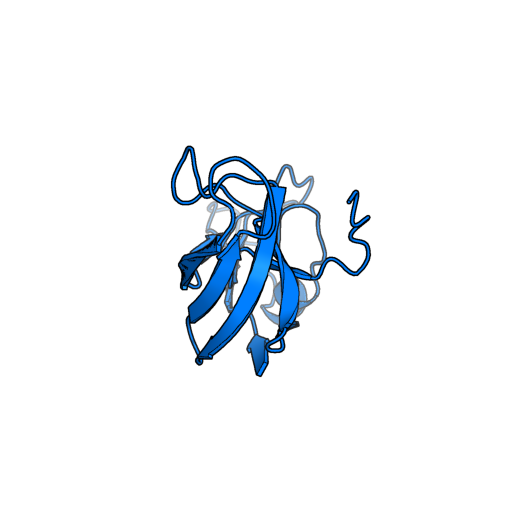 -3.676 -2.948 -6.991 1.00 95.44 90 ILE A N 1
ATOM 687 C CA . ILE A 1 90 ? -3.767 -2.244 -8.277 1.00 95.44 90 ILE A CA 1
ATOM 688 C C . ILE A 1 90 ? -2.431 -2.274 -9.030 1.00 95.44 90 ILE A C 1
ATOM 690 O O . ILE A 1 90 ? -1.380 -2.443 -8.405 1.00 95.44 90 ILE A O 1
ATOM 694 N N . PRO A 1 91 ? -2.443 -2.163 -10.369 1.00 94.62 91 PRO A N 1
ATOM 695 C CA . PRO A 1 91 ? -1.239 -1.840 -11.121 1.00 94.62 91 PRO A CA 1
ATOM 696 C C . PRO A 1 91 ? -0.718 -0.451 -10.733 1.00 94.62 91 PRO A C 1
ATOM 698 O O . PRO A 1 91 ? -1.482 0.509 -10.665 1.00 94.62 91 PRO A O 1
ATOM 701 N N . LEU A 1 92 ? 0.582 -0.357 -10.474 1.00 92.94 92 LEU A N 1
ATOM 702 C CA . LEU A 1 92 ? 1.272 0.875 -10.120 1.00 92.94 92 LEU A CA 1
ATOM 703 C C . LEU A 1 92 ? 2.466 1.055 -11.038 1.00 92.94 92 LEU A C 1
ATOM 705 O O . LEU A 1 92 ? 3.241 0.122 -11.252 1.00 92.94 92 LEU A O 1
ATOM 709 N N . GLU A 1 93 ? 2.609 2.267 -11.544 1.00 88.69 93 GLU A N 1
ATOM 710 C CA . GLU A 1 93 ? 3.774 2.686 -12.306 1.00 88.69 93 GLU A CA 1
ATOM 711 C C . GLU A 1 93 ? 4.674 3.554 -11.424 1.00 88.69 93 GLU A C 1
ATOM 713 O O . GLU A 1 93 ? 4.174 4.236 -10.513 1.00 88.69 93 GLU A O 1
ATOM 718 N N . PRO A 1 94 ? 5.993 3.505 -11.653 1.00 83.31 94 PRO A N 1
ATOM 719 C CA . PRO A 1 94 ? 6.922 4.431 -11.033 1.00 83.31 94 PRO A CA 1
ATOM 720 C C . PRO A 1 94 ? 6.512 5.889 -11.252 1.00 83.31 94 PRO A C 1
ATOM 722 O O . PRO A 1 94 ? 5.963 6.233 -12.297 1.00 83.31 94 PRO A O 1
ATOM 725 N N . PHE A 1 95 ? 6.802 6.764 -10.288 1.00 75.75 95 PHE A N 1
ATOM 726 C CA . PHE A 1 95 ? 6.799 8.198 -10.574 1.00 75.75 95 PHE A CA 1
ATOM 727 C C . PHE A 1 95 ? 8.165 8.567 -11.135 1.00 75.75 95 PHE A C 1
ATOM 729 O O . PHE A 1 95 ? 9.151 8.331 -10.446 1.00 75.75 95 PHE A O 1
ATOM 736 N N . ASP A 1 96 ? 8.184 9.137 -12.342 1.00 65.94 96 ASP A N 1
ATOM 737 C CA . ASP A 1 96 ? 9.350 9.780 -12.958 1.00 65.94 96 ASP A CA 1
ATOM 738 C C . ASP A 1 96 ? 10.658 8.992 -12.786 1.00 65.94 96 ASP A C 1
ATOM 740 O O . ASP A 1 96 ? 11.477 9.237 -11.896 1.00 65.94 96 ASP A O 1
ATOM 744 N N . THR A 1 97 ? 10.827 7.981 -13.630 1.00 65.31 97 THR A N 1
ATOM 745 C CA . THR A 1 97 ? 12.030 7.160 -13.630 1.00 65.31 97 THR A CA 1
ATOM 746 C C . THR A 1 97 ? 12.931 7.513 -14.795 1.00 65.31 97 THR A C 1
ATOM 748 O O . THR A 1 97 ? 12.546 7.324 -15.942 1.00 65.31 97 THR A O 1
ATOM 751 N N . GLN A 1 98 ? 14.192 7.843 -14.501 1.00 73.25 98 GLN A N 1
ATOM 752 C CA . GLN A 1 98 ? 15.304 7.796 -15.466 1.00 73.25 98 GLN A CA 1
ATOM 753 C C . GLN A 1 98 ? 15.671 6.349 -15.873 1.00 73.25 98 GLN A C 1
ATOM 755 O O . GLN A 1 98 ? 16.794 6.075 -16.292 1.00 73.25 98 GLN A O 1
ATOM 760 N N . LEU A 1 99 ? 14.754 5.393 -15.684 1.00 79.62 99 LEU A N 1
ATOM 761 C CA . LEU A 1 99 ? 14.962 4.013 -16.092 1.00 79.62 99 LEU A CA 1
ATOM 762 C C . LEU A 1 99 ? 14.870 3.946 -17.619 1.00 79.62 99 LEU A C 1
ATOM 764 O O . LEU A 1 99 ? 13.978 4.566 -18.195 1.00 79.62 99 LEU A O 1
ATOM 768 N N . PRO A 1 100 ? 15.732 3.161 -18.284 1.00 82.69 100 PRO A N 1
ATOM 769 C CA . PRO A 1 100 ? 15.699 3.016 -19.736 1.00 82.69 100 PRO A CA 1
ATOM 770 C C . PRO A 1 100 ? 14.534 2.133 -20.224 1.00 82.69 100 PRO A C 1
ATOM 772 O O . PRO A 1 100 ? 14.551 1.686 -21.362 1.00 82.69 100 PRO A O 1
ATOM 775 N N . PHE A 1 101 ? 13.561 1.829 -19.361 1.00 81.75 101 PHE A N 1
ATOM 776 C CA . PHE A 1 101 ? 12.422 0.962 -19.639 1.00 81.75 101 PHE A CA 1
ATOM 777 C C . PHE A 1 101 ? 11.228 1.341 -18.763 1.00 81.75 101 PHE A C 1
ATOM 779 O O . PHE A 1 101 ? 11.382 1.851 -17.649 1.00 81.75 101 PHE A O 1
ATOM 786 N N . ASN A 1 102 ? 10.035 0.982 -19.231 1.00 85.62 102 ASN A N 1
ATOM 787 C CA .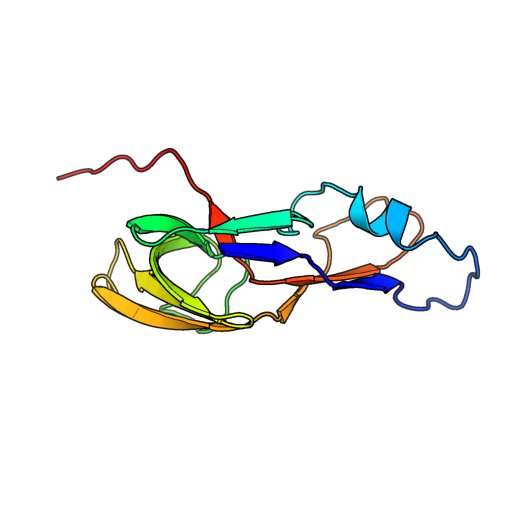 ASN A 1 102 ? 8.807 1.081 -18.455 1.00 85.62 102 ASN A CA 1
ATOM 788 C C . ASN A 1 102 ? 8.434 -0.275 -17.848 1.00 85.62 102 ASN A C 1
ATOM 790 O O . ASN A 1 102 ? 8.516 -1.327 -18.485 1.00 85.62 102 ASN A O 1
ATOM 794 N N . PHE A 1 103 ? 7.980 -0.265 -16.597 1.00 88.75 103 PHE A N 1
ATOM 795 C CA . PHE A 1 103 ? 7.435 -1.457 -15.959 1.00 88.75 103 PHE A CA 1
ATOM 796 C C . PHE A 1 103 ? 6.317 -1.101 -14.985 1.00 88.75 103 PHE A C 1
ATOM 798 O O . PHE A 1 103 ? 6.195 0.026 -14.509 1.00 88.75 103 PHE A O 1
ATOM 805 N N . GLN A 1 104 ? 5.503 -2.100 -14.670 1.00 90.94 104 GLN A N 1
ATOM 806 C CA . GLN A 1 104 ? 4.357 -1.976 -13.790 1.00 90.94 104 GLN A CA 1
ATOM 807 C C . GLN A 1 104 ? 4.449 -2.993 -12.654 1.00 90.94 104 GLN A C 1
ATOM 809 O O . GLN A 1 104 ? 4.733 -4.173 -12.873 1.00 90.94 104 GLN A O 1
ATOM 814 N N . ARG A 1 105 ? 4.150 -2.540 -11.434 1.00 94.12 105 ARG A N 1
ATOM 815 C CA . ARG A 1 105 ? 4.091 -3.346 -10.211 1.00 94.12 105 ARG A CA 1
ATOM 816 C C . ARG A 1 105 ? 2.652 -3.461 -9.727 1.00 94.12 105 ARG A C 1
ATOM 818 O O . ARG A 1 105 ? 2.051 -2.478 -9.309 1.00 94.12 105 ARG A O 1
ATOM 825 N N . ARG A 1 106 ? 2.090 -4.671 -9.715 1.00 95.50 106 ARG A N 1
ATOM 826 C CA . ARG A 1 106 ? 0.763 -4.930 -9.140 1.00 95.50 106 ARG A CA 1
ATOM 827 C C . ARG A 1 106 ? 0.863 -5.245 -7.650 1.00 95.50 106 ARG A C 1
ATOM 829 O O . ARG A 1 106 ? 1.305 -6.332 -7.258 1.00 95.50 106 ARG A O 1
ATOM 836 N N . GLN A 1 107 ? 0.406 -4.317 -6.816 1.00 97.00 107 GLN A N 1
ATOM 837 C CA . GLN A 1 107 ? 0.515 -4.392 -5.357 1.00 97.00 107 GLN A CA 1
ATOM 838 C C . GLN A 1 107 ? -0.578 -3.553 -4.673 1.00 97.00 107 GLN A C 1
ATOM 840 O O . GLN A 1 107 ? -1.256 -2.761 -5.323 1.00 97.00 107 GLN A O 1
ATOM 845 N N . LEU A 1 108 ? -0.776 -3.732 -3.364 1.00 97.31 108 LEU A N 1
ATOM 846 C CA . LEU A 1 108 ? -1.551 -2.780 -2.564 1.00 97.31 108 LEU A CA 1
ATOM 847 C C . LEU A 1 108 ? -0.880 -1.393 -2.613 1.00 97.31 108 LEU A C 1
ATOM 849 O O . LEU A 1 108 ? 0.321 -1.310 -2.349 1.00 97.31 108 LEU A O 1
ATOM 853 N N . PRO A 1 109 ? -1.616 -0.302 -2.889 1.00 96.50 109 PRO A N 1
ATOM 854 C CA . PRO A 1 109 ? -1.083 1.059 -2.899 1.00 96.50 109 PRO A CA 1
ATOM 855 C C . PRO A 1 109 ? -0.900 1.599 -1.470 1.00 96.50 109 PRO A C 1
ATOM 857 O O . PRO A 1 109 ? -1.378 2.682 -1.142 1.00 96.50 109 PRO A O 1
ATOM 860 N N . LEU A 1 110 ? -0.241 0.830 -0.603 1.00 96.19 110 LEU A N 1
ATOM 861 C CA . LEU A 1 110 ? -0.037 1.122 0.813 1.00 96.19 110 LEU A CA 1
ATOM 862 C C . LEU A 1 110 ? 1.452 1.091 1.154 1.00 96.19 110 LEU A C 1
ATOM 864 O O . LEU A 1 110 ? 2.183 0.201 0.718 1.00 96.19 110 LEU A O 1
ATOM 868 N N . ARG A 1 111 ? 1.874 2.022 2.009 1.00 93.94 111 ARG A N 1
ATOM 869 C CA . ARG A 1 111 ? 3.213 2.059 2.602 1.00 93.94 111 ARG A CA 1
ATOM 870 C C . ARG A 1 111 ? 3.107 2.064 4.129 1.00 93.94 111 ARG A C 1
ATOM 872 O O . ARG A 1 111 ? 2.399 2.924 4.650 1.00 93.94 111 ARG A O 1
ATOM 879 N N . PRO A 1 112 ? 3.792 1.165 4.860 1.00 93.69 112 PRO A N 1
ATOM 880 C CA . PRO A 1 112 ? 3.872 1.249 6.318 1.00 93.69 112 PRO A CA 1
ATOM 881 C C . PRO A 1 112 ? 4.454 2.601 6.756 1.00 93.69 112 PRO A C 1
ATOM 883 O O . PRO A 1 112 ? 5.435 3.064 6.171 1.00 93.69 112 PRO A O 1
ATOM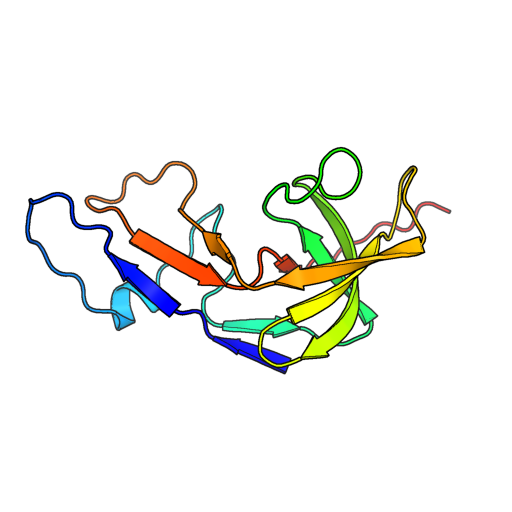 886 N N . CYS A 1 113 ? 3.865 3.238 7.770 1.00 87.12 113 CYS A N 1
ATOM 887 C CA . CYS A 1 113 ? 4.346 4.515 8.303 1.00 87.12 113 CYS A CA 1
ATOM 888 C C . CYS A 1 113 ? 4.586 4.423 9.818 1.00 87.12 113 CYS A C 1
ATOM 890 O O . CYS A 1 113 ? 3.664 4.466 10.620 1.00 87.12 113 CYS A O 1
ATOM 892 N N . PHE A 1 114 ? 5.852 4.303 10.226 1.00 68.44 114 PHE A N 1
ATOM 893 C CA . PHE A 1 114 ? 6.233 4.056 11.626 1.00 68.44 114 PHE A CA 1
ATOM 894 C C . PHE A 1 114 ? 6.220 5.304 12.529 1.00 68.44 114 PHE A C 1
ATOM 896 O O . PHE A 1 114 ? 6.420 5.186 13.733 1.00 68.44 114 PHE A O 1
ATOM 903 N N . GLY A 1 115 ? 5.962 6.491 11.972 1.00 59.09 115 GLY A N 1
ATOM 904 C CA . GLY A 1 115 ? 5.837 7.743 12.716 1.00 59.09 115 GLY A CA 1
ATOM 905 C C . GLY A 1 115 ? 4.464 8.367 12.502 1.00 59.09 115 GLY A C 1
ATOM 906 O O . GLY A 1 115 ? 4.201 8.950 11.452 1.00 59.09 115 GLY A O 1
ATOM 907 N N . MET A 1 116 ? 3.591 8.267 13.501 1.00 59.00 116 MET A N 1
ATOM 908 C CA . MET A 1 116 ? 2.391 9.095 13.590 1.00 59.00 116 MET A CA 1
ATOM 909 C C . MET A 1 116 ? 2.515 9.956 14.838 1.00 59.00 116 MET A C 1
ATOM 911 O O . MET A 1 116 ? 2.459 9.444 15.952 1.00 59.00 116 MET A O 1
ATOM 915 N N . THR A 1 117 ? 2.675 11.265 14.662 1.00 49.53 117 THR A N 1
ATOM 916 C CA . THR A 1 117 ? 2.423 12.203 15.752 1.00 49.53 117 THR A CA 1
ATOM 917 C C . THR A 1 117 ? 0.921 12.210 16.014 1.00 49.53 117 THR A C 1
ATOM 919 O O . THR A 1 117 ? 0.121 12.624 15.171 1.00 49.53 117 THR A O 1
ATOM 922 N N . ILE A 1 118 ? 0.532 11.665 17.165 1.00 45.88 118 ILE A N 1
ATOM 923 C CA . ILE A 1 118 ? -0.814 11.817 17.707 1.00 45.88 118 ILE A CA 1
ATOM 924 C C . ILE A 1 118 ? -0.842 13.220 18.311 1.00 45.88 118 ILE A C 1
ATOM 926 O O . ILE A 1 118 ? -0.374 13.423 19.427 1.00 45.88 118 ILE A O 1
ATOM 930 N N . ASN A 1 119 ? -1.329 14.198 17.551 1.00 42.28 119 ASN A N 1
ATOM 931 C CA . ASN A 1 119 ? -1.748 15.457 18.152 1.00 42.28 119 ASN A CA 1
ATOM 932 C C . ASN A 1 119 ? -3.142 15.209 18.733 1.00 42.28 119 ASN A C 1
ATOM 934 O O . ASN A 1 119 ? -4.095 15.036 17.968 1.00 42.28 119 ASN A O 1
ATOM 938 N N . ASN A 1 120 ? -3.206 15.096 20.061 1.00 38.53 120 ASN A N 1
ATOM 939 C CA . ASN A 1 120 ? -4.453 15.161 20.823 1.00 38.53 120 ASN A CA 1
ATOM 940 C C . ASN A 1 120 ? -4.988 16.591 20.833 1.00 38.53 120 ASN A C 1
ATOM 942 O O . ASN A 1 120 ? -4.157 17.515 20.984 1.00 38.53 120 ASN A O 1
#

Organism: NCBI:txid1093978

Foldseek 3Di:
DKAAKDKDFDDPPPDPDDDVVVVLPDDAPLDEHRIDDDDAQFKKFFSAADDPPQRHGGFIWGFHDDDHFWTKTAGCDDPRGRDIDIFGFDWTWGDDDPDPGTMIIGGGRIDGDPDDDPPD

pLDDT: mean 88.36, std 13.19, range [38.53, 98.5]

Mean predicted aligned error: 5.62 Å

Radius of gyration: 15.5 Å; Cα contacts (8 Å, |Δi|>4): 239; chains: 1; bounding box: 30×28×50 Å

Secondary structure (DSSP, 8-state):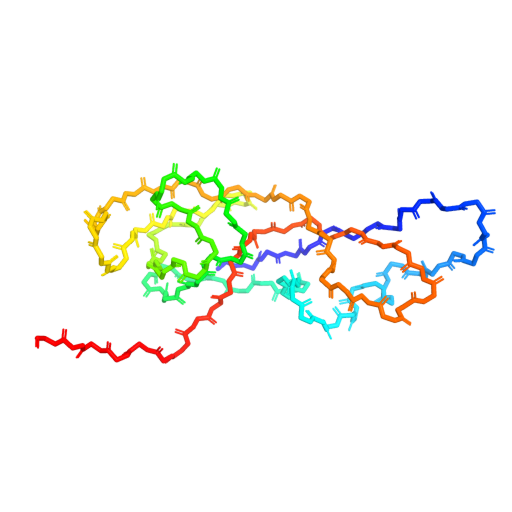
-EEE-EEEEE--S------HHHHHH---TTS--SEEE--TT-EEEESS-SBTTTB-TT-EEEEEEEETTEEEEEE-SSTTTT-EEEEE-EEEPPSS---SSEEEEEE-SEEE--------

InterPro domains:
  IPR027417 P-loop containing nucleoside triphosphate hydrolase [SSF52540] (21-119)
  IPR049163 DNA helicase Pif1-like, 2B domain [PF21530] (21-64)

Nearest PDB structures (foldseek):
  7lcc-assembly1_A  TM=8.990E-01  e=7.877E-11  synthetic construct
  5fhg-assembly1_A  TM=7.030E-01  e=4.804E-04  Bacteroides fragilis
  5ftf-assembly1_A  TM=7.037E-01  e=5.352E-04  Bacteroides sp. 3_1_23
  5fhg-assembly2_B  TM=7.289E-01  e=7.403E-04  Bacteroides fragilis
  5fhf-assembly1_A  TM=6.637E-01  e=7.403E-04  Bacteroides fragilis

Sequence (120 aa):
MTYTSINRMVDDGQSVQFPVEFLNSIEISGLPPHCLQLKTGMPVMLMRSLKPPELINGTRCIVVSCTPNVAEVEIAAGAYKGQRHFIPRIPLEPFDTQLPFNFQRRQLPLRPCFGMTINN

Solvent-accessible surface area (backbone atoms only — not comparable to full-atom values): 7196 Å² total; per-residue (Å²): 91,78,44,73,45,50,66,47,76,51,90,79,89,72,91,74,85,76,58,62,68,59,61,52,68,60,84,55,68,68,50,58,62,37,74,36,74,51,50,67,73,37,44,29,27,28,67,51,63,80,44,78,90,74,37,32,57,67,39,45,26,29,28,65,44,80,53,98,62,36,36,32,31,26,30,67,59,71,99,52,45,73,44,72,48,78,44,54,56,39,81,38,52,64,55,88,65,95,55,100,66,53,51,37,40,36,34,50,54,49,40,80,45,97,79,75,86,81,83,127